Protein AF-A0A7W4BS42-F1 (afdb_monomer_lite)

Structure (mmCIF, N/CA/C/O backbone):
data_AF-A0A7W4BS42-F1
#
_entry.id   AF-A0A7W4BS42-F1
#
loop_
_atom_site.group_PDB
_atom_site.id
_atom_site.type_symbol
_atom_site.label_atom_id
_atom_site.label_alt_id
_atom_site.label_comp_id
_atom_site.label_asym_id
_atom_site.label_entity_id
_atom_site.label_seq_id
_atom_site.pdbx_PDB_ins_code
_atom_site.Cartn_x
_atom_site.Cartn_y
_atom_site.Cartn_z
_atom_site.occupancy
_atom_site.B_iso_or_equiv
_atom_site.auth_seq_id
_atom_site.auth_comp_id
_atom_site.auth_asym_id
_atom_site.auth_atom_id
_atom_site.pdbx_PDB_model_num
ATOM 1 N N . LYS A 1 1 ? 10.771 -9.415 15.566 1.00 68.06 1 LYS A N 1
ATOM 2 C CA . LYS A 1 1 ? 10.746 -8.165 14.781 1.00 68.06 1 LYS A CA 1
ATOM 3 C C . LYS A 1 1 ? 10.312 -8.491 13.367 1.00 68.06 1 LYS A C 1
ATOM 5 O O . LYS A 1 1 ? 11.004 -9.233 12.676 1.00 68.06 1 LYS A O 1
ATOM 10 N N . ARG A 1 2 ? 9.131 -8.017 12.994 1.00 73.56 2 ARG A N 1
ATOM 11 C CA . ARG A 1 2 ? 8.425 -8.333 11.758 1.00 73.56 2 ARG A CA 1
ATOM 12 C C . ARG A 1 2 ? 7.753 -7.057 11.287 1.00 73.56 2 ARG A C 1
ATOM 14 O O . ARG A 1 2 ? 6.901 -6.531 11.997 1.00 73.56 2 ARG A O 1
ATOM 21 N N . GLN A 1 3 ? 8.129 -6.593 10.105 1.00 78.12 3 GLN A N 1
ATOM 22 C CA . GLN A 1 3 ? 7.406 -5.529 9.427 1.00 78.12 3 GLN A CA 1
ATOM 23 C C . GLN A 1 3 ? 6.055 -6.067 8.947 1.00 78.12 3 GLN A C 1
ATOM 25 O O . GLN A 1 3 ? 5.957 -7.225 8.528 1.00 78.12 3 GLN A O 1
ATOM 30 N N . ALA A 1 4 ? 5.010 -5.248 9.016 1.00 83.94 4 ALA A N 1
ATOM 31 C CA . ALA A 1 4 ? 3.733 -5.626 8.434 1.00 83.94 4 ALA A CA 1
ATOM 32 C C . ALA A 1 4 ? 3.889 -5.819 6.919 1.00 83.94 4 ALA A C 1
ATOM 34 O O . ALA A 1 4 ? 4.496 -4.966 6.262 1.00 83.94 4 ALA A O 1
ATOM 35 N N . PRO A 1 5 ? 3.340 -6.901 6.347 1.00 84.19 5 PRO A N 1
ATOM 36 C CA . PRO A 1 5 ? 3.298 -7.031 4.905 1.00 84.19 5 PRO A CA 1
ATOM 37 C C . PRO A 1 5 ? 2.387 -5.948 4.320 1.00 84.19 5 PRO A C 1
ATOM 39 O O . PRO A 1 5 ? 1.343 -5.620 4.890 1.00 84.19 5 PRO A O 1
ATOM 42 N N . MET A 1 6 ? 2.764 -5.434 3.153 1.00 88.19 6 MET A N 1
ATOM 43 C CA . MET A 1 6 ? 1.811 -4.769 2.276 1.00 88.19 6 MET A CA 1
ATOM 44 C C . MET A 1 6 ? 0.959 -5.844 1.607 1.00 88.19 6 MET A C 1
ATOM 46 O O . MET A 1 6 ? 1.488 -6.759 0.977 1.00 88.19 6 MET A O 1
ATOM 50 N N . VAL A 1 7 ? -0.354 -5.749 1.776 1.00 91.12 7 VAL A N 1
ATOM 51 C CA . VAL A 1 7 ? -1.311 -6.714 1.243 1.00 91.12 7 VAL A CA 1
ATOM 52 C C . VAL A 1 7 ? -2.079 -6.059 0.111 1.00 91.12 7 VAL A C 1
ATOM 54 O O . VAL A 1 7 ? -2.720 -5.032 0.310 1.00 91.12 7 VAL A O 1
ATOM 57 N N . PHE A 1 8 ? -2.023 -6.675 -1.065 1.00 92.25 8 PHE A N 1
ATOM 58 C CA . PHE A 1 8 ? -2.864 -6.341 -2.208 1.00 92.25 8 PHE A CA 1
ATOM 59 C C . PHE A 1 8 ? -4.046 -7.318 -2.213 1.00 92.25 8 PHE A C 1
ATOM 61 O O . PHE A 1 8 ? -3.901 -8.478 -2.603 1.00 92.25 8 PHE A O 1
ATOM 68 N N . ASP A 1 9 ? -5.196 -6.866 -1.719 1.00 94.38 9 ASP A N 1
ATOM 69 C CA . ASP A 1 9 ? -6.440 -7.633 -1.661 1.00 94.38 9 ASP A CA 1
ATOM 70 C C . ASP A 1 9 ? -7.207 -7.420 -2.970 1.00 94.38 9 ASP A C 1
ATOM 72 O O . ASP A 1 9 ? -7.851 -6.390 -3.188 1.00 94.38 9 ASP A O 1
ATOM 76 N N . ARG A 1 10 ? -7.075 -8.395 -3.876 1.00 93.12 10 ARG A N 1
ATOM 77 C CA . ARG A 1 10 ? -7.663 -8.340 -5.220 1.00 93.12 10 ARG A CA 1
ATOM 78 C C . ARG A 1 10 ? -9.179 -8.466 -5.201 1.00 93.12 10 ARG A C 1
ATOM 80 O O . ARG A 1 10 ? -9.830 -7.816 -6.010 1.00 93.12 10 ARG A O 1
ATOM 87 N N . ASP A 1 11 ? -9.747 -9.233 -4.278 1.00 92.75 11 ASP A N 1
ATOM 88 C CA . ASP A 1 11 ? -11.201 -9.402 -4.205 1.00 92.75 11 ASP A CA 1
ATOM 89 C C . ASP A 1 11 ? -11.879 -8.081 -3.828 1.00 92.75 11 ASP A C 1
ATOM 91 O O . ASP A 1 11 ? -12.944 -7.745 -4.343 1.00 92.75 11 ASP A O 1
ATOM 95 N N . LYS A 1 12 ? -11.227 -7.294 -2.966 1.00 94.31 12 LYS A N 1
ATOM 96 C CA . LYS A 1 12 ? -11.702 -5.967 -2.556 1.00 94.31 12 LYS A CA 1
ATOM 97 C C . LYS A 1 12 ? -11.166 -4.815 -3.407 1.00 94.31 12 LYS A C 1
ATOM 99 O O . LYS A 1 12 ? -11.607 -3.688 -3.206 1.00 94.31 12 LYS A O 1
ATOM 104 N N . GLN A 1 13 ? -10.233 -5.072 -4.327 1.00 94.56 13 GLN A N 1
ATOM 105 C CA . GLN A 1 13 ? -9.550 -4.055 -5.142 1.00 94.56 13 GLN A CA 1
ATOM 106 C C . GLN A 1 13 ? -8.896 -2.945 -4.290 1.00 94.56 13 GLN A C 1
ATOM 108 O O . GLN A 1 13 ? -8.986 -1.753 -4.600 1.00 94.56 13 GLN A O 1
ATOM 113 N N . ILE A 1 14 ? -8.245 -3.337 -3.190 1.00 95.31 14 ILE A N 1
ATOM 114 C CA . ILE A 1 14 ? -7.562 -2.424 -2.261 1.00 95.31 14 ILE A CA 1
ATOM 115 C C . ILE A 1 14 ? -6.164 -2.925 -1.916 1.00 95.31 14 ILE A C 1
ATOM 117 O O . ILE A 1 14 ? -5.896 -4.124 -1.847 1.00 95.31 14 ILE A O 1
ATOM 121 N N . VAL A 1 15 ? -5.272 -1.992 -1.610 1.00 94.81 15 VAL A N 1
ATOM 122 C CA . VAL A 1 15 ? -3.998 -2.268 -0.948 1.00 94.81 15 VAL A CA 1
ATOM 123 C C . VAL A 1 15 ? -4.053 -1.738 0.476 1.00 94.81 15 VAL A C 1
ATOM 125 O O . VAL A 1 15 ? -4.595 -0.661 0.718 1.00 94.81 15 VAL A O 1
ATOM 128 N N . TYR A 1 16 ? -3.495 -2.473 1.434 1.00 95.06 16 TYR A N 1
ATOM 129 C CA . TYR A 1 16 ? -3.382 -2.002 2.810 1.00 95.06 16 TYR A CA 1
ATOM 130 C C . TYR A 1 16 ? -2.141 -2.531 3.528 1.00 95.06 16 TYR A C 1
ATOM 132 O O . TYR A 1 16 ? -1.555 -3.552 3.169 1.00 95.06 16 TYR A O 1
ATOM 140 N N . LEU A 1 17 ? -1.756 -1.830 4.590 1.00 93.88 17 LEU A N 1
ATOM 141 C CA . LEU A 1 17 ? -0.738 -2.244 5.552 1.00 93.88 17 LEU A CA 1
ATOM 142 C C . LEU A 1 17 ? -1.033 -1.642 6.926 1.00 93.88 17 LEU A C 1
ATOM 144 O O . LEU A 1 17 ? -1.940 -0.823 7.086 1.00 93.88 17 LEU A O 1
ATOM 148 N N . TRP A 1 18 ? -0.257 -2.029 7.932 1.00 92.44 18 TRP A N 1
ATOM 149 C CA . TRP A 1 18 ? -0.301 -1.398 9.246 1.00 92.44 18 TRP A CA 1
ATOM 150 C C . TRP A 1 18 ? 1.102 -1.106 9.759 1.00 92.44 18 TRP A C 1
ATOM 152 O O . TRP A 1 18 ? 2.049 -1.825 9.477 1.00 92.44 18 TRP A O 1
ATOM 162 N N . TYR A 1 19 ? 1.244 -0.036 10.523 1.00 88.00 19 TYR A N 1
ATOM 163 C CA . TYR A 1 19 ? 2.515 0.328 11.135 1.00 88.00 19 TYR A CA 1
ATOM 164 C C . TYR A 1 19 ? 2.245 1.018 12.462 1.00 88.00 19 TYR A C 1
ATOM 166 O O . TYR A 1 19 ? 1.398 1.911 12.529 1.00 88.00 19 TYR A O 1
ATOM 174 N N . LYS A 1 20 ? 2.930 0.591 13.532 1.00 86.50 20 LYS A N 1
ATOM 175 C CA . LYS A 1 20 ? 2.752 1.158 14.886 1.00 86.50 20 LYS A CA 1
ATOM 176 C C . LYS A 1 20 ? 1.278 1.292 15.320 1.00 86.50 20 LYS A C 1
ATOM 178 O O . LYS A 1 20 ? 0.865 2.322 15.850 1.00 86.50 20 LYS A O 1
ATOM 183 N N . GLY A 1 21 ? 0.468 0.261 15.071 1.00 89.19 21 GLY A N 1
ATOM 184 C CA . GLY A 1 21 ? -0.943 0.235 15.480 1.00 89.19 21 GLY A CA 1
ATOM 185 C C . GLY A 1 21 ? -1.907 1.028 14.584 1.00 89.19 21 GLY A C 1
ATOM 186 O O . GLY A 1 21 ? -3.089 1.123 14.909 1.00 89.19 21 GLY A O 1
ATOM 187 N N . LYS A 1 22 ? -1.439 1.593 13.465 1.00 92.12 22 LYS A N 1
ATOM 188 C CA . LYS A 1 22 ? -2.263 2.372 12.534 1.00 92.12 22 LYS A CA 1
ATOM 189 C C . LYS A 1 22 ? -2.372 1.685 11.181 1.00 92.12 22 LYS A C 1
ATOM 191 O O . LYS A 1 22 ? -1.356 1.287 10.615 1.00 92.12 22 LYS A O 1
ATOM 196 N N . VAL A 1 23 ? -3.592 1.577 10.663 1.00 95.00 23 VAL A N 1
ATOM 197 C CA . VAL A 1 23 ? -3.874 1.049 9.322 1.00 95.00 23 VAL A CA 1
ATOM 198 C C . VAL A 1 23 ? -3.677 2.141 8.277 1.00 95.00 23 VAL A C 1
ATOM 200 O O . VAL A 1 23 ? -3.933 3.325 8.522 1.00 95.00 23 VAL A O 1
ATOM 203 N N . ARG A 1 24 ? -3.194 1.737 7.108 1.00 95.00 24 ARG A N 1
ATOM 204 C CA . ARG A 1 24 ? -3.114 2.553 5.904 1.00 95.00 24 ARG A CA 1
ATOM 205 C C . ARG A 1 24 ? -3.662 1.748 4.736 1.00 95.00 24 ARG A C 1
ATOM 207 O O . ARG A 1 24 ? -3.354 0.563 4.646 1.00 95.00 24 ARG A O 1
ATOM 214 N N . ALA A 1 25 ? -4.451 2.367 3.871 1.00 95.88 25 ALA A N 1
ATOM 215 C CA . ALA A 1 25 ? -5.076 1.701 2.738 1.00 95.88 25 ALA A CA 1
ATOM 216 C C . ALA A 1 25 ? -5.268 2.643 1.547 1.00 95.88 25 ALA A C 1
ATOM 218 O O . ALA A 1 25 ? -5.224 3.864 1.710 1.00 95.88 25 ALA A O 1
ATOM 219 N N . GLN A 1 26 ? -5.459 2.065 0.364 1.00 94.62 26 GLN A N 1
ATOM 220 C CA . GLN A 1 26 ? -5.889 2.777 -0.835 1.00 94.62 26 GLN A CA 1
ATOM 221 C C . GLN A 1 26 ? -6.604 1.836 -1.814 1.00 94.62 26 GLN A C 1
ATOM 223 O O . GLN A 1 26 ? -6.310 0.638 -1.843 1.00 94.62 26 GLN A O 1
ATOM 228 N N . HIS A 1 27 ? -7.522 2.368 -2.621 1.00 93.75 27 HIS A N 1
ATOM 229 C CA . HIS A 1 27 ? -8.124 1.638 -3.740 1.00 93.75 27 HIS A CA 1
ATOM 230 C C . HIS A 1 27 ? -7.122 1.449 -4.880 1.00 93.75 27 HIS A C 1
ATOM 232 O O . HIS A 1 27 ? -6.301 2.320 -5.142 1.00 93.75 27 HIS A O 1
ATOM 238 N N . PHE A 1 28 ? -7.192 0.323 -5.591 1.00 92.06 28 PHE A N 1
ATOM 239 C CA . PHE A 1 28 ? -6.298 0.060 -6.724 1.00 92.06 28 PHE A CA 1
ATOM 240 C C . PHE A 1 28 ? -6.392 1.126 -7.818 1.00 92.06 28 PHE A C 1
ATOM 242 O O . PHE A 1 28 ? -5.362 1.542 -8.341 1.00 92.06 28 PHE A O 1
ATOM 249 N N . GLN A 1 29 ? -7.605 1.589 -8.126 1.00 88.44 29 GLN A N 1
ATOM 250 C CA . GLN A 1 29 ? -7.848 2.595 -9.166 1.00 88.44 29 GLN A CA 1
ATOM 251 C C . GLN A 1 29 ? -7.184 3.953 -8.849 1.00 88.44 29 GLN A C 1
ATOM 253 O O . GLN A 1 29 ? -6.789 4.668 -9.765 1.00 88.44 29 GLN A O 1
ATOM 258 N N . ASP A 1 30 ? -7.013 4.263 -7.558 1.00 88.50 30 ASP A N 1
ATOM 259 C CA . ASP A 1 30 ? -6.473 5.531 -7.046 1.00 88.50 30 ASP A CA 1
ATOM 260 C C . ASP A 1 30 ? -5.060 5.350 -6.461 1.00 88.50 30 ASP A C 1
ATOM 262 O O . ASP A 1 30 ? -4.520 6.228 -5.771 1.00 88.50 30 ASP A O 1
ATOM 266 N N . LEU A 1 31 ? -4.452 4.183 -6.701 1.00 88.56 31 LEU A N 1
ATOM 267 C CA . LEU A 1 31 ? -3.124 3.858 -6.214 1.00 88.56 31 LEU A CA 1
ATOM 268 C C . LEU A 1 31 ? -2.081 4.650 -6.996 1.00 88.56 31 LEU A C 1
ATOM 270 O O . LEU A 1 31 ? -1.971 4.547 -8.216 1.00 88.56 31 LEU A O 1
ATOM 274 N N . ARG A 1 32 ? -1.268 5.418 -6.273 1.00 86.50 32 ARG A N 1
ATOM 275 C CA . ARG A 1 32 ? -0.201 6.225 -6.864 1.00 86.50 32 ARG A CA 1
ATOM 276 C C . ARG A 1 32 ? 1.145 5.603 -6.556 1.00 86.50 32 ARG A C 1
ATOM 278 O O . ARG A 1 32 ? 1.451 5.290 -5.404 1.00 86.50 32 ARG A O 1
ATOM 285 N N . VAL A 1 33 ? 1.957 5.465 -7.594 1.00 86.19 33 VAL A N 1
ATOM 286 C CA . VAL A 1 33 ? 3.344 5.025 -7.489 1.00 86.19 33 VAL A CA 1
ATOM 287 C C . VAL A 1 33 ? 4.214 6.060 -8.173 1.00 86.19 33 VAL A C 1
ATOM 289 O O . VAL A 1 33 ? 3.905 6.504 -9.275 1.00 86.19 33 VAL A O 1
ATOM 292 N N . TYR A 1 34 ? 5.285 6.463 -7.504 1.00 81.81 34 TYR A N 1
ATOM 293 C CA . TYR A 1 34 ? 6.281 7.358 -8.072 1.00 81.81 34 TYR A CA 1
ATOM 294 C C . TYR A 1 34 ? 7.674 6.921 -7.644 1.00 81.81 34 TYR A C 1
ATOM 296 O O . TYR A 1 34 ? 7.843 6.244 -6.629 1.00 81.81 34 TYR A O 1
ATOM 304 N N . GLU A 1 35 ? 8.671 7.305 -8.422 1.00 81.06 35 GLU A N 1
ATOM 305 C CA . GLU A 1 35 ? 10.071 7.011 -8.154 1.00 81.06 35 GLU A CA 1
ATOM 306 C C . GLU A 1 35 ? 10.840 8.293 -7.843 1.00 81.06 35 GLU A C 1
ATOM 308 O O . GLU A 1 35 ? 10.583 9.356 -8.406 1.00 81.06 35 GLU A O 1
ATOM 313 N N . ASP A 1 36 ? 11.785 8.184 -6.916 1.00 76.75 36 ASP A N 1
ATOM 314 C CA . ASP A 1 36 ? 12.865 9.143 -6.744 1.00 76.75 36 ASP A CA 1
ATOM 315 C C . ASP A 1 36 ? 14.219 8.430 -6.923 1.00 76.75 36 ASP A C 1
ATOM 317 O O . ASP A 1 36 ? 14.299 7.208 -7.102 1.00 76.75 36 ASP A O 1
ATOM 321 N N . PHE A 1 37 ? 15.312 9.195 -6.884 1.00 73.50 37 PHE A N 1
ATOM 322 C CA . PHE A 1 37 ? 16.660 8.659 -7.104 1.00 73.50 37 PHE A CA 1
ATOM 323 C C . PHE A 1 37 ? 17.079 7.570 -6.090 1.00 73.50 37 PHE A C 1
ATOM 325 O O . PHE A 1 37 ? 18.045 6.845 -6.338 1.00 73.50 37 PHE A O 1
ATOM 332 N N . GLN A 1 38 ? 16.379 7.450 -4.955 1.00 75.44 38 GLN A N 1
ATOM 333 C CA . GLN A 1 38 ? 16.665 6.491 -3.887 1.00 75.44 38 GLN A CA 1
ATOM 334 C C . GLN A 1 38 ? 15.671 5.335 -3.842 1.00 75.44 38 GLN A C 1
ATOM 336 O O . GLN A 1 38 ? 16.074 4.213 -3.533 1.00 75.44 38 GLN A O 1
ATOM 341 N N . MET A 1 39 ? 14.382 5.588 -4.073 1.00 82.94 39 MET A N 1
ATOM 342 C CA . MET A 1 39 ? 13.336 4.581 -3.894 1.00 82.94 39 MET A CA 1
ATOM 343 C C . MET A 1 39 ? 12.101 4.794 -4.772 1.00 82.94 39 MET A C 1
ATOM 345 O O . MET A 1 39 ? 11.732 5.914 -5.116 1.00 82.94 39 MET A O 1
ATOM 349 N N . MET A 1 40 ? 11.391 3.696 -5.027 1.00 86.31 40 MET A N 1
ATOM 350 C CA . MET A 1 40 ? 10.012 3.726 -5.502 1.00 86.31 40 MET A CA 1
ATOM 351 C C . MET A 1 40 ? 9.077 3.809 -4.296 1.00 86.31 40 MET A C 1
ATOM 353 O O . MET A 1 40 ? 9.276 3.126 -3.289 1.00 86.31 40 MET A O 1
ATOM 357 N N . ARG A 1 41 ? 8.054 4.653 -4.375 1.00 87.31 41 ARG A N 1
ATOM 358 C CA . ARG A 1 41 ? 7.115 4.926 -3.289 1.00 87.31 41 ARG A CA 1
ATOM 359 C C . ARG A 1 41 ? 5.703 4.624 -3.746 1.00 87.31 41 ARG A C 1
ATOM 361 O O . ARG A 1 41 ? 5.214 5.210 -4.707 1.00 87.31 41 ARG A O 1
ATOM 368 N N . ILE A 1 42 ? 5.052 3.731 -3.015 1.00 89.94 42 ILE A N 1
ATOM 369 C CA . ILE A 1 42 ? 3.633 3.421 -3.167 1.00 89.94 42 ILE A CA 1
ATOM 370 C C . ILE A 1 42 ? 2.883 4.261 -2.138 1.00 89.94 42 ILE A C 1
ATOM 372 O O . ILE A 1 42 ? 3.115 4.127 -0.932 1.00 89.94 42 ILE A O 1
ATOM 376 N N . GLN A 1 43 ? 2.020 5.150 -2.615 1.00 89.75 43 GLN A N 1
ATOM 377 C CA . GLN A 1 43 ? 1.260 6.059 -1.770 1.00 89.75 43 GLN A CA 1
ATOM 378 C C . GLN A 1 43 ? -0.055 5.428 -1.347 1.00 89.75 43 GLN A C 1
ATOM 380 O O . GLN A 1 43 ? -0.821 4.918 -2.161 1.00 89.75 43 GLN A O 1
ATOM 385 N N . ILE A 1 44 ? -0.332 5.522 -0.058 1.00 91.94 44 ILE A N 1
ATOM 386 C CA . ILE A 1 44 ? -1.563 5.055 0.568 1.00 91.94 44 ILE A CA 1
ATOM 387 C C . ILE A 1 44 ? -2.022 6.085 1.593 1.00 91.94 44 ILE A C 1
ATOM 389 O O . ILE A 1 44 ? -1.259 6.976 1.972 1.00 91.94 44 ILE A O 1
ATOM 393 N N . ARG A 1 45 ? -3.256 5.966 2.079 1.00 92.06 45 ARG A N 1
ATOM 394 C CA . ARG A 1 45 ? -3.817 6.916 3.039 1.00 92.06 45 ARG A CA 1
ATOM 395 C C . ARG A 1 45 ? -4.087 6.298 4.392 1.00 92.06 45 ARG A C 1
ATOM 397 O O . ARG A 1 45 ? -4.290 5.096 4.525 1.00 92.06 45 ARG A O 1
ATOM 404 N N . GLY A 1 46 ? -4.119 7.131 5.420 1.00 93.00 46 GLY A N 1
ATOM 405 C CA . GLY A 1 46 ? -4.831 6.789 6.641 1.00 93.00 46 GLY A CA 1
ATOM 406 C C . GLY A 1 46 ? -4.709 7.844 7.721 1.00 93.00 46 GLY A C 1
ATOM 407 O O . GLY A 1 46 ? -3.995 8.835 7.583 1.00 93.00 46 GLY A O 1
ATOM 408 N N . PHE A 1 47 ? -5.410 7.600 8.821 1.00 92.25 47 PHE A N 1
ATOM 409 C CA . PHE A 1 47 ? -5.552 8.585 9.882 1.00 92.25 47 PHE A CA 1
ATOM 410 C C . PHE A 1 47 ? -4.298 8.724 10.745 1.00 92.25 47 PHE A C 1
ATOM 412 O O . PHE A 1 47 ? -3.669 7.733 11.151 1.00 92.25 47 PHE A O 1
ATOM 419 N N . ASP A 1 48 ? -3.941 9.963 11.057 1.00 88.62 48 ASP A N 1
ATOM 420 C CA . ASP A 1 48 ? -2.910 10.281 12.037 1.00 88.62 48 ASP A CA 1
ATOM 421 C C . ASP A 1 48 ? -3.412 10.072 13.489 1.00 88.62 48 ASP A C 1
ATOM 423 O O . ASP A 1 48 ? -4.360 9.327 13.770 1.00 88.62 48 ASP A O 1
ATOM 427 N N . LYS A 1 49 ? -2.711 10.661 14.460 1.00 85.94 49 LYS A N 1
ATOM 428 C CA . LYS A 1 49 ? -3.099 10.635 15.882 1.00 85.94 49 LYS A CA 1
ATOM 429 C C . LYS A 1 49 ? -4.236 11.612 16.225 1.00 85.94 49 LYS A C 1
ATOM 431 O O . LYS A 1 49 ? -4.803 11.500 17.305 1.00 85.94 49 LYS A O 1
ATOM 436 N N . HIS A 1 50 ? -4.540 12.550 15.334 1.00 87.94 50 HIS A N 1
ATOM 437 C CA . HIS A 1 50 ? -5.562 13.586 15.466 1.00 87.94 50 HIS A CA 1
ATOM 438 C C . HIS A 1 50 ? -6.804 13.297 14.606 1.00 87.94 50 HIS A C 1
ATOM 440 O O . HIS A 1 50 ? -7.689 14.140 14.527 1.00 87.94 50 HIS A O 1
ATOM 446 N N . ASN A 1 51 ? -6.886 12.105 14.002 1.00 86.06 51 ASN A N 1
ATOM 447 C CA . ASN A 1 51 ? -7.929 11.688 13.061 1.00 86.06 51 ASN A CA 1
ATOM 448 C C . ASN A 1 51 ? -7.994 12.532 11.779 1.00 86.06 51 ASN A C 1
ATOM 450 O O . ASN A 1 51 ? -9.024 12.558 11.113 1.00 86.06 51 ASN A O 1
ATOM 454 N N . ASN A 1 52 ? -6.885 13.158 11.389 1.00 88.44 52 ASN A N 1
ATOM 455 C CA . ASN A 1 52 ? -6.767 13.777 10.076 1.00 88.44 52 ASN A CA 1
ATOM 456 C C . ASN A 1 52 ? -6.317 12.729 9.058 1.00 88.44 52 ASN A C 1
ATOM 458 O O . ASN A 1 52 ? -5.415 11.930 9.343 1.00 88.44 52 ASN A O 1
ATOM 462 N N . MET A 1 53 ? -6.926 12.739 7.872 1.00 90.00 53 MET A N 1
ATOM 463 C CA . MET A 1 53 ? -6.470 11.916 6.754 1.00 90.00 53 MET A CA 1
ATOM 464 C C . MET A 1 53 ? -5.109 12.426 6.274 1.00 90.00 53 MET A C 1
ATOM 466 O O . MET A 1 53 ? -4.904 13.632 6.148 1.00 90.00 53 MET A O 1
ATOM 470 N N . GLN A 1 54 ? -4.157 11.519 6.063 1.00 88.00 54 GLN A N 1
ATOM 471 C CA . GLN A 1 54 ? -2.791 11.853 5.665 1.00 88.00 54 GLN A CA 1
ATOM 472 C C . GLN A 1 54 ? -2.264 10.856 4.636 1.00 88.00 54 GLN A C 1
ATOM 474 O O . GLN A 1 54 ? -2.630 9.675 4.645 1.00 88.00 54 GLN A O 1
ATOM 479 N N . TRP A 1 55 ? -1.344 11.327 3.796 1.00 86.94 55 TRP A N 1
ATOM 480 C CA . TRP A 1 55 ? -0.549 10.459 2.938 1.00 86.94 55 TRP A CA 1
ATOM 481 C C . TRP A 1 55 ? 0.472 9.662 3.751 1.00 86.94 55 TRP A C 1
ATOM 483 O O . TRP A 1 55 ? 1.073 10.147 4.712 1.00 86.94 55 TRP A O 1
ATOM 493 N N . ALA A 1 56 ? 0.695 8.424 3.332 1.00 86.88 56 ALA A N 1
ATOM 494 C CA . ALA A 1 56 ? 1.755 7.558 3.809 1.00 86.88 56 ALA A CA 1
ATOM 495 C C . ALA A 1 56 ? 2.436 6.880 2.617 1.00 86.88 56 ALA A C 1
ATOM 497 O O . ALA A 1 56 ? 1.796 6.558 1.620 1.00 86.88 56 ALA A O 1
ATOM 498 N N . ASN A 1 57 ? 3.741 6.646 2.746 1.00 86.44 57 ASN A N 1
ATOM 499 C CA . ASN A 1 57 ? 4.556 6.042 1.700 1.00 86.44 57 ASN A CA 1
ATOM 500 C C . ASN A 1 57 ? 5.056 4.673 2.148 1.00 86.44 57 ASN A C 1
ATOM 502 O O . ASN A 1 57 ? 5.672 4.551 3.209 1.00 86.44 57 ASN A O 1
ATOM 506 N N . PHE A 1 58 ? 4.863 3.668 1.304 1.00 85.62 58 PHE A N 1
ATOM 507 C CA . PHE A 1 58 ? 5.606 2.421 1.385 1.00 85.62 58 PHE A CA 1
ATOM 508 C C . PHE A 1 58 ? 6.767 2.462 0.399 1.00 85.62 58 PHE A C 1
ATOM 510 O O . PHE A 1 58 ? 6.576 2.721 -0.787 1.00 85.62 58 PHE A O 1
ATOM 517 N N . MET A 1 59 ? 7.975 2.250 0.909 1.00 84.12 59 MET A N 1
ATOM 518 C CA . MET A 1 59 ? 9.213 2.435 0.160 1.00 84.12 59 MET A CA 1
ATOM 519 C C . MET A 1 59 ? 9.712 1.082 -0.343 1.00 84.12 59 MET A C 1
ATOM 521 O O . MET A 1 59 ? 9.875 0.151 0.443 1.00 84.12 59 MET A O 1
ATOM 525 N N . VAL A 1 60 ? 9.984 0.995 -1.640 1.00 81.69 60 VAL A N 1
ATOM 526 C CA . VAL A 1 60 ? 10.539 -0.179 -2.311 1.00 81.69 60 VAL A CA 1
ATOM 527 C C . VAL A 1 60 ? 11.906 0.194 -2.876 1.00 81.69 60 VAL A C 1
ATOM 529 O O . VAL A 1 60 ? 12.043 1.172 -3.611 1.00 81.69 60 VAL A O 1
ATOM 532 N N . GLN A 1 61 ? 12.926 -0.589 -2.523 1.00 80.62 61 GLN A N 1
ATOM 533 C CA . GLN A 1 61 ? 14.304 -0.417 -2.992 1.00 80.62 61 GLN A CA 1
ATOM 534 C C . GLN A 1 61 ? 14.747 -1.681 -3.737 1.00 80.62 61 GLN A C 1
ATOM 536 O O . GLN A 1 61 ? 15.287 -2.595 -3.112 1.00 80.62 61 GLN A O 1
ATOM 541 N N . PRO A 1 62 ? 14.534 -1.761 -5.063 1.00 73.38 62 PRO A N 1
ATOM 542 C CA . PRO A 1 62 ? 14.768 -2.986 -5.829 1.00 73.38 62 PRO A CA 1
ATOM 543 C C . PRO A 1 62 ? 16.199 -3.527 -5.715 1.00 73.38 62 PRO A C 1
ATOM 545 O O . PRO A 1 62 ? 16.398 -4.736 -5.640 1.00 73.38 62 PRO A O 1
ATOM 548 N N . ARG A 1 63 ? 17.209 -2.646 -5.658 1.00 71.88 63 ARG A N 1
ATOM 549 C CA . ARG A 1 63 ? 18.625 -3.051 -5.579 1.00 71.88 63 ARG A CA 1
ATOM 550 C C . ARG A 1 63 ? 19.195 -3.082 -4.161 1.00 71.88 63 ARG A C 1
ATOM 552 O O . ARG A 1 63 ? 20.404 -3.228 -4.021 1.00 71.88 63 ARG A O 1
ATOM 559 N N . HIS A 1 64 ? 18.373 -2.894 -3.123 1.00 67.56 64 HIS A N 1
ATOM 560 C CA . HIS A 1 64 ? 18.827 -2.746 -1.727 1.00 67.56 64 HIS A CA 1
ATOM 561 C C . HIS A 1 64 ? 19.898 -1.646 -1.519 1.00 67.56 64 HIS A C 1
ATOM 563 O O . HIS A 1 64 ? 20.549 -1.592 -0.477 1.00 67.56 64 HIS A O 1
ATOM 569 N N . ASN A 1 65 ? 20.088 -0.760 -2.506 1.00 69.31 65 ASN A N 1
ATOM 570 C CA . ASN A 1 65 ? 21.030 0.349 -2.463 1.00 69.31 65 ASN A CA 1
ATOM 571 C C . ASN A 1 65 ? 20.250 1.655 -2.232 1.00 69.31 65 ASN A C 1
ATOM 573 O O . ASN A 1 65 ? 19.494 2.062 -3.117 1.00 69.31 65 ASN A O 1
ATOM 577 N N . PRO A 1 66 ? 20.429 2.329 -1.084 1.00 64.44 66 PRO A N 1
ATOM 578 C CA . PRO A 1 66 ? 19.706 3.557 -0.759 1.00 64.44 66 PRO A CA 1
ATOM 579 C C . PRO A 1 66 ? 20.263 4.814 -1.454 1.00 64.44 66 PRO A C 1
ATOM 581 O O . PRO A 1 66 ? 19.691 5.894 -1.303 1.00 64.44 66 PRO A O 1
ATOM 584 N N . TYR A 1 67 ? 21.390 4.717 -2.170 1.00 63.03 67 TYR A N 1
ATOM 585 C CA . TYR A 1 67 ? 22.063 5.878 -2.763 1.00 63.03 67 TYR A CA 1
ATOM 586 C C . TYR A 1 67 ? 21.725 6.106 -4.235 1.00 63.03 67 TYR A C 1
ATOM 588 O O . TYR A 1 67 ? 21.766 7.251 -4.684 1.00 63.03 67 TYR A O 1
ATOM 596 N N . TYR A 1 68 ? 21.427 5.045 -4.990 1.00 62.81 68 TYR A N 1
ATOM 597 C CA . TYR A 1 68 ? 21.124 5.170 -6.412 1.00 62.81 68 TYR A CA 1
ATOM 598 C C . TYR A 1 68 ? 20.373 3.952 -6.948 1.00 62.81 68 TYR A C 1
ATOM 600 O O . TYR A 1 68 ? 20.885 2.829 -6.918 1.00 62.81 68 TYR A O 1
ATOM 608 N N . ASN A 1 69 ? 19.196 4.198 -7.508 1.00 65.75 69 ASN A N 1
ATOM 609 C CA . ASN A 1 69 ? 18.451 3.250 -8.325 1.00 65.75 69 ASN A CA 1
ATOM 610 C C . ASN A 1 69 ? 18.058 3.979 -9.619 1.00 65.75 69 ASN A C 1
ATOM 612 O O . ASN A 1 69 ? 17.442 5.041 -9.566 1.00 65.75 69 ASN A O 1
ATOM 616 N N . GLY A 1 70 ? 18.478 3.451 -10.772 1.00 66.62 70 GLY A N 1
ATOM 617 C CA . GLY A 1 70 ? 18.039 3.960 -12.073 1.00 66.62 70 GLY A CA 1
ATOM 618 C C . GLY A 1 70 ? 16.611 3.506 -12.383 1.00 66.62 70 GLY A C 1
ATOM 619 O O . GLY A 1 70 ? 16.132 2.536 -11.790 1.00 66.62 70 GLY A O 1
ATOM 620 N N . SER A 1 71 ? 15.943 4.179 -13.324 1.00 70.94 71 SER A N 1
ATOM 621 C CA . SER A 1 71 ? 14.595 3.805 -13.791 1.00 70.94 71 SER A CA 1
ATOM 622 C C . SER A 1 71 ? 14.533 2.360 -14.303 1.00 70.94 71 SER A C 1
ATOM 624 O O . SER A 1 71 ? 13.548 1.656 -14.089 1.00 70.94 71 SER A O 1
ATOM 626 N N . ASP A 1 72 ? 15.644 1.863 -14.857 1.00 78.19 72 ASP A N 1
ATOM 627 C CA . ASP A 1 72 ? 15.839 0.476 -15.292 1.00 78.19 72 ASP A CA 1
ATOM 628 C C . ASP A 1 72 ? 15.624 -0.564 -14.176 1.00 78.19 72 ASP A C 1
ATOM 630 O O . ASP A 1 72 ? 15.317 -1.724 -14.449 1.00 78.19 72 ASP A O 1
ATOM 634 N N . ALA A 1 73 ? 15.783 -0.171 -12.910 1.00 78.06 73 ALA A N 1
ATOM 635 C CA . ALA A 1 73 ? 15.522 -1.027 -11.758 1.00 78.06 73 ALA A CA 1
ATOM 636 C C . ALA A 1 73 ? 14.054 -1.005 -11.309 1.00 78.06 73 ALA A C 1
ATOM 638 O O . ALA A 1 73 ? 13.598 -1.969 -10.692 1.00 78.06 73 ALA A O 1
ATOM 639 N N . TYR A 1 74 ? 13.332 0.083 -11.575 1.00 81.94 74 TYR A N 1
ATOM 640 C CA . TYR A 1 74 ? 11.968 0.290 -11.095 1.00 81.94 74 TYR A CA 1
ATOM 641 C C . TYR A 1 74 ? 10.919 -0.198 -12.086 1.00 81.94 74 TYR A C 1
ATOM 643 O O . TYR A 1 74 ? 9.950 -0.820 -11.654 1.00 81.94 74 TYR A O 1
ATOM 651 N N . GLU A 1 75 ? 11.131 0.000 -13.391 1.00 84.56 75 GLU A N 1
ATOM 652 C CA . GLU A 1 75 ? 10.195 -0.432 -14.439 1.00 84.56 75 GLU A CA 1
ATOM 653 C C . GLU A 1 75 ? 9.797 -1.915 -14.312 1.00 84.56 75 GLU A C 1
ATOM 655 O O . GLU A 1 75 ? 8.595 -2.201 -14.312 1.00 84.56 75 GLU A O 1
ATOM 660 N N . PRO A 1 76 ? 10.730 -2.876 -14.110 1.00 87.25 76 PRO A N 1
ATOM 661 C CA . PRO A 1 76 ? 10.355 -4.279 -13.948 1.00 87.25 76 PRO A CA 1
ATOM 662 C C . PRO A 1 76 ? 9.539 -4.533 -12.676 1.00 87.25 76 PRO A C 1
ATOM 664 O O . PRO A 1 76 ? 8.648 -5.380 -12.673 1.00 87.25 76 PRO A O 1
ATOM 667 N N . VAL A 1 77 ? 9.819 -3.800 -11.594 1.00 87.44 77 VAL A N 1
ATOM 668 C CA . VAL A 1 77 ? 9.098 -3.945 -10.322 1.00 87.44 77 VAL A CA 1
ATOM 669 C C . VAL A 1 77 ? 7.695 -3.362 -10.429 1.00 87.44 77 VAL A C 1
ATOM 671 O O . VAL A 1 77 ? 6.743 -3.985 -9.964 1.00 87.44 77 VAL A O 1
ATOM 674 N N . LEU A 1 78 ? 7.540 -2.206 -11.073 1.00 87.94 78 LEU A N 1
ATOM 675 C CA . LEU A 1 78 ? 6.231 -1.620 -11.332 1.00 87.94 78 LEU A CA 1
ATOM 676 C C . LEU A 1 78 ? 5.395 -2.538 -12.228 1.00 87.94 78 LEU A C 1
ATOM 678 O O . LEU A 1 78 ? 4.254 -2.839 -11.888 1.00 87.94 78 LEU A O 1
ATOM 682 N N . ALA A 1 79 ? 5.979 -3.055 -13.314 1.00 89.69 79 ALA A N 1
ATOM 683 C CA . ALA A 1 79 ? 5.317 -4.028 -14.178 1.00 89.69 79 ALA A CA 1
ATOM 684 C C . ALA A 1 79 ? 4.881 -5.278 -13.395 1.00 89.69 79 ALA A C 1
ATOM 686 O O . ALA A 1 79 ? 3.756 -5.749 -13.570 1.00 89.69 79 ALA A O 1
ATOM 687 N N . PHE A 1 80 ? 5.730 -5.775 -12.490 1.00 89.81 80 PHE A N 1
ATOM 688 C CA . PHE A 1 80 ? 5.395 -6.891 -11.606 1.00 89.81 80 PHE A CA 1
ATOM 689 C C . PHE A 1 80 ? 4.216 -6.562 -10.682 1.00 89.81 80 PHE A C 1
ATOM 691 O O . PHE A 1 80 ? 3.292 -7.364 -10.577 1.00 89.81 80 PHE A O 1
ATOM 698 N N . ILE A 1 81 ? 4.205 -5.387 -10.040 1.00 89.50 81 ILE A N 1
ATOM 699 C CA . ILE A 1 81 ? 3.099 -4.945 -9.174 1.00 89.50 81 ILE A CA 1
ATOM 700 C C . ILE A 1 81 ? 1.798 -4.834 -9.977 1.00 89.50 81 ILE A C 1
ATOM 702 O O . ILE A 1 81 ? 0.776 -5.362 -9.544 1.00 89.50 81 ILE A O 1
ATOM 706 N N . CYS A 1 82 ? 1.829 -4.215 -11.160 1.00 90.50 82 CYS A N 1
ATOM 707 C CA . CYS A 1 82 ? 0.655 -4.089 -12.023 1.00 90.50 82 CYS A CA 1
ATOM 708 C C . CYS A 1 82 ? 0.099 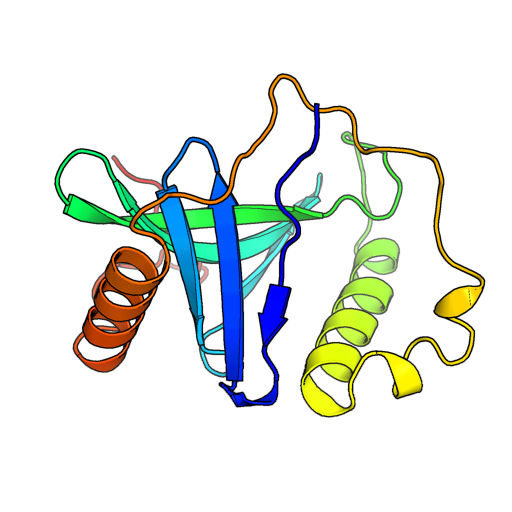-5.460 -12.428 1.00 90.50 82 CYS A C 1
ATOM 710 O O . CYS A 1 82 ? -1.097 -5.707 -12.287 1.00 90.50 82 CYS A O 1
ATOM 712 N N . GLN A 1 83 ? 0.956 -6.383 -12.875 1.00 92.88 83 GLN A N 1
ATOM 713 C CA . GLN A 1 83 ? 0.521 -7.739 -13.215 1.00 92.88 83 GLN A CA 1
ATOM 714 C C . GLN A 1 83 ? 0.037 -8.521 -11.987 1.00 92.88 83 GLN A C 1
ATOM 716 O O . GLN A 1 83 ? -0.892 -9.317 -12.100 1.00 92.88 83 GLN A O 1
ATOM 721 N N . PHE A 1 84 ? 0.626 -8.294 -10.810 1.00 91.19 84 PHE A N 1
ATOM 722 C CA . PHE A 1 84 ? 0.165 -8.899 -9.563 1.00 91.19 84 PHE A CA 1
ATOM 723 C C . PHE A 1 84 ? -1.247 -8.419 -9.216 1.00 91.19 84 PHE A C 1
ATOM 725 O O . PHE A 1 84 ? -2.095 -9.233 -8.858 1.00 91.19 84 PHE A O 1
ATOM 732 N N . MET A 1 85 ? -1.508 -7.114 -9.324 1.00 91.06 85 MET A N 1
ATOM 733 C CA . MET A 1 85 ? -2.827 -6.529 -9.070 1.00 91.06 85 MET A CA 1
ATOM 734 C C . MET A 1 85 ? -3.874 -7.089 -10.043 1.00 91.06 85 MET A C 1
ATOM 736 O O . MET A 1 85 ? -4.948 -7.512 -9.610 1.00 91.06 85 MET A O 1
ATOM 740 N N . GLU A 1 86 ? -3.526 -7.172 -11.328 1.00 90.75 86 GLU A N 1
ATOM 741 C CA . GLU A 1 86 ? -4.422 -7.631 -12.393 1.00 90.75 86 GLU A CA 1
ATOM 742 C C . GLU A 1 86 ? -4.682 -9.143 -12.330 1.00 90.75 86 GLU A C 1
ATOM 744 O O . GLU A 1 86 ? -5.829 -9.585 -12.264 1.00 90.75 86 GLU A O 1
ATOM 749 N N . TYR A 1 87 ? -3.625 -9.957 -12.297 1.00 92.12 87 TYR A N 1
ATOM 750 C CA . TYR A 1 87 ? -3.702 -11.406 -12.524 1.00 92.12 87 TYR A CA 1
ATOM 751 C C . TYR A 1 87 ? -3.430 -12.254 -11.279 1.00 92.12 87 TYR A C 1
ATOM 753 O O . TYR A 1 87 ? -3.836 -13.415 -11.229 1.00 92.12 87 TYR A O 1
ATOM 761 N N . GLY A 1 88 ? -2.821 -11.678 -10.244 1.00 88.44 88 GLY A N 1
ATOM 762 C CA . GLY A 1 88 ? -2.506 -12.368 -8.996 1.00 88.44 88 GLY A CA 1
ATOM 763 C C . GLY A 1 88 ? -1.110 -12.970 -8.945 1.00 88.44 88 GLY A C 1
ATOM 764 O O . GLY A 1 88 ? -0.347 -12.966 -9.915 1.00 88.44 88 GLY A O 1
ATOM 765 N N . ARG A 1 89 ? -0.775 -13.500 -7.765 1.00 86.88 89 ARG A N 1
ATOM 766 C CA . ARG A 1 89 ? 0.562 -14.009 -7.439 1.00 86.88 89 ARG A CA 1
ATOM 767 C C . ARG A 1 89 ? 0.968 -15.180 -8.322 1.00 86.88 89 ARG A C 1
ATOM 769 O O . ARG A 1 89 ? 2.116 -15.248 -8.744 1.00 86.88 89 ARG A O 1
ATOM 776 N N . GLU A 1 90 ? 0.038 -16.088 -8.594 1.00 87.81 90 GLU A N 1
ATOM 777 C CA . GLU A 1 90 ?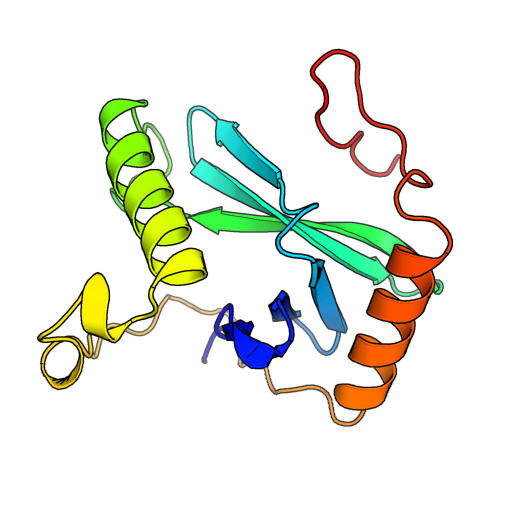 0.273 -17.307 -9.365 1.00 87.81 90 GLU A CA 1
ATOM 778 C C . GLU A 1 90 ? 0.691 -16.993 -10.807 1.00 87.81 90 GLU A C 1
ATOM 780 O O . GLU A 1 90 ? 1.459 -17.749 -11.395 1.00 87.81 90 GLU A O 1
ATOM 785 N N . HIS A 1 91 ? 0.228 -15.866 -11.360 1.00 89.62 91 HIS A N 1
ATOM 786 C CA . HIS A 1 91 ? 0.573 -15.425 -12.710 1.00 89.62 91 HIS A CA 1
ATOM 787 C C . HIS A 1 91 ? 1.997 -14.868 -12.787 1.00 89.62 91 HIS A C 1
ATOM 789 O O . HIS A 1 91 ? 2.785 -15.284 -13.633 1.00 89.62 91 HIS A O 1
ATOM 795 N N . VAL A 1 92 ? 2.337 -13.938 -11.891 1.00 88.50 92 VAL A N 1
ATOM 796 C CA . VAL A 1 92 ? 3.640 -13.250 -11.916 1.00 88.50 92 VAL A CA 1
ATOM 797 C C . VAL A 1 92 ? 4.766 -14.072 -11.300 1.00 88.50 92 VAL A C 1
ATOM 799 O O . VAL A 1 92 ? 5.937 -13.868 -11.609 1.00 88.50 92 VAL A O 1
ATOM 802 N N . MET A 1 93 ? 4.420 -15.008 -10.417 1.00 84.94 93 MET A N 1
ATOM 803 C CA . MET A 1 93 ? 5.367 -15.868 -9.724 1.00 84.94 93 MET A CA 1
ATOM 804 C C . MET A 1 93 ? 4.788 -17.286 -9.571 1.00 84.94 93 MET A C 1
ATOM 806 O O . MET A 1 93 ? 4.390 -17.693 -8.476 1.00 84.94 93 MET A O 1
ATOM 810 N N . PRO A 1 94 ? 4.774 -18.092 -10.649 1.00 85.00 94 PRO A N 1
ATOM 811 C C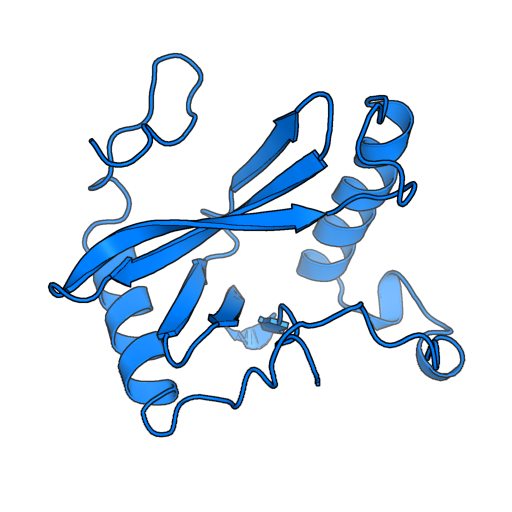A . PRO A 1 94 ? 4.248 -19.459 -10.602 1.00 85.00 94 PRO A CA 1
ATOM 812 C C . PRO A 1 94 ? 4.952 -20.345 -9.564 1.00 85.00 94 PRO A C 1
ATOM 814 O O . PRO A 1 94 ? 4.332 -21.207 -8.954 1.00 85.00 94 PRO A O 1
ATOM 817 N N . GLN A 1 95 ? 6.240 -20.091 -9.309 1.00 83.12 95 GLN A N 1
ATOM 818 C CA . GLN A 1 95 ? 7.069 -20.818 -8.337 1.00 83.12 95 GLN A CA 1
ATOM 819 C C . GLN A 1 95 ? 7.060 -20.176 -6.936 1.00 83.12 95 GLN A C 1
ATOM 821 O O . GLN A 1 95 ? 7.985 -20.381 -6.155 1.00 83.12 95 GLN A O 1
ATOM 826 N 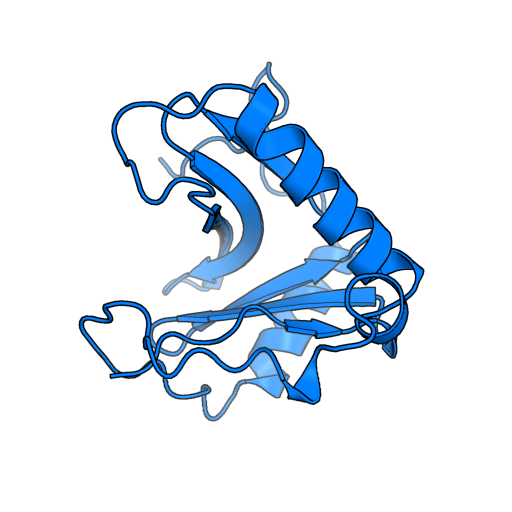N . HIS A 1 96 ? 6.041 -19.378 -6.600 1.00 76.56 96 HIS A N 1
ATOM 827 C CA . HIS A 1 96 ? 5.997 -18.602 -5.354 1.00 76.56 96 HIS A CA 1
ATOM 828 C C . HIS A 1 96 ? 6.163 -19.431 -4.074 1.00 76.56 96 HIS A C 1
ATOM 830 O O . HIS A 1 96 ? 6.668 -18.908 -3.088 1.00 76.56 96 HIS A O 1
ATOM 836 N N . GLU A 1 97 ? 5.769 -20.706 -4.070 1.00 74.56 97 GLU A N 1
ATOM 837 C CA . GLU A 1 97 ? 5.953 -21.596 -2.914 1.00 74.56 97 GLU A CA 1
ATOM 838 C C . GLU A 1 97 ? 7.433 -21.843 -2.585 1.00 74.56 97 GLU A C 1
ATOM 840 O O . GLU A 1 97 ? 7.780 -22.045 -1.424 1.00 74.56 97 GLU A O 1
ATOM 845 N N . GLN A 1 98 ? 8.304 -21.785 -3.596 1.00 70.44 98 GLN A N 1
ATOM 846 C CA . GLN A 1 98 ? 9.756 -21.936 -3.463 1.00 70.44 98 GLN A CA 1
ATOM 847 C C . GLN A 1 98 ? 10.437 -20.613 -3.093 1.00 70.44 98 GLN A C 1
ATOM 849 O O . GLN A 1 98 ? 11.578 -20.602 -2.635 1.00 70.44 98 GLN A O 1
ATOM 854 N N . TRP A 1 99 ? 9.736 -19.492 -3.282 1.00 62.78 99 TRP A N 1
ATOM 855 C CA . TRP A 1 99 ? 10.208 -18.158 -2.949 1.00 62.78 99 TRP A CA 1
ATOM 856 C C . TRP A 1 99 ? 9.675 -17.742 -1.578 1.00 62.78 99 TRP A C 1
ATOM 858 O O . TRP A 1 99 ? 8.757 -16.935 -1.438 1.00 62.78 99 TRP A O 1
ATOM 868 N N . GLN A 1 100 ? 10.268 -18.318 -0.539 1.00 59.00 100 GLN A N 1
ATOM 869 C CA . GLN A 1 100 ? 10.217 -17.767 0.808 1.00 59.00 100 GLN A CA 1
ATOM 870 C C . GLN A 1 100 ? 11.656 -17.487 1.202 1.00 59.00 100 GLN A C 1
ATOM 872 O O . GLN A 1 100 ? 12.429 -18.410 1.438 1.00 59.00 100 GLN A O 1
ATOM 877 N N . THR A 1 101 ? 12.045 -16.214 1.193 1.00 58.12 101 THR A N 1
ATOM 878 C CA . THR A 1 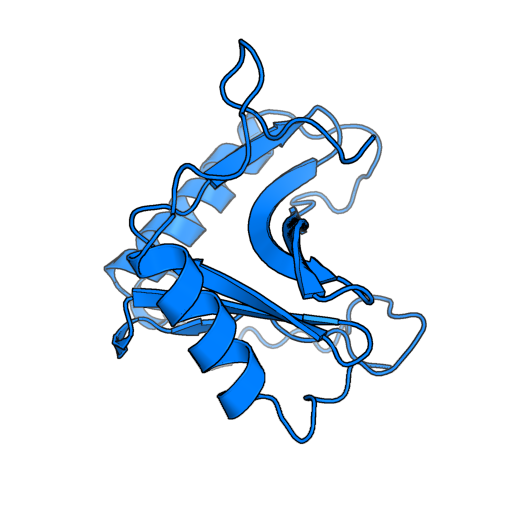101 ? 13.326 -15.866 1.796 1.00 58.12 101 THR A CA 1
ATOM 879 C C . THR A 1 101 ? 13.186 -15.955 3.312 1.00 58.12 101 THR A C 1
ATOM 881 O O . THR A 1 101 ? 12.260 -15.385 3.896 1.00 58.12 101 THR A O 1
ATOM 884 N N . ASP A 1 102 ? 14.108 -16.672 3.951 1.00 56.41 102 ASP A N 1
ATOM 885 C CA . ASP A 1 102 ? 14.283 -16.624 5.403 1.00 56.41 102 ASP A CA 1
ATOM 886 C C . ASP A 1 102 ? 14.844 -15.258 5.854 1.00 56.41 102 ASP A C 1
ATOM 888 O O . ASP A 1 102 ? 14.829 -14.942 7.052 1.00 56.41 102 ASP A O 1
ATOM 892 N N . ASP A 1 103 ? 15.288 -14.418 4.904 1.00 61.16 103 ASP A N 1
ATOM 893 C CA . ASP A 1 103 ? 15.731 -13.048 5.148 1.00 61.16 103 ASP A CA 1
ATOM 894 C C . ASP A 1 103 ? 14.545 -12.173 5.541 1.00 61.16 103 ASP A C 1
ATOM 896 O O . ASP A 1 103 ? 13.817 -11.597 4.728 1.00 61.16 103 ASP A O 1
ATOM 900 N N . LYS A 1 104 ? 14.355 -12.043 6.850 1.00 59.50 104 LYS A N 1
ATOM 901 C CA . LYS A 1 104 ? 13.410 -11.083 7.406 1.00 59.50 104 LYS A CA 1
ATOM 902 C C . LYS A 1 104 ? 13.951 -9.671 7.162 1.00 59.50 104 LYS A C 1
ATOM 904 O O . LYS A 1 104 ? 15.077 -9.392 7.583 1.00 59.50 104 LYS A O 1
ATOM 909 N N . PRO A 1 105 ? 13.154 -8.757 6.571 1.00 63.84 105 PRO A N 1
ATOM 910 C CA . PRO A 1 105 ? 13.521 -7.351 6.487 1.00 63.84 105 PRO A CA 1
ATOM 911 C C . PRO A 1 105 ? 13.932 -6.830 7.865 1.00 63.84 105 PRO A C 1
ATOM 913 O O . PRO A 1 105 ? 13.296 -7.154 8.876 1.00 63.84 105 PRO A O 1
ATOM 916 N N . PHE A 1 106 ? 14.995 -6.025 7.920 1.00 64.94 106 PHE A N 1
ATOM 917 C CA . PHE A 1 106 ? 15.451 -5.452 9.180 1.00 64.94 106 PHE A CA 1
ATOM 918 C C . PHE A 1 106 ? 14.363 -4.537 9.755 1.00 64.94 106 PHE A C 1
ATOM 920 O O . PHE A 1 106 ? 14.085 -3.462 9.228 1.00 64.94 106 PHE A O 1
ATOM 927 N N . ALA A 1 107 ? 13.747 -4.962 10.856 1.00 68.31 107 ALA A N 1
ATOM 928 C CA . ALA A 1 107 ? 12.710 -4.208 11.544 1.00 68.31 107 ALA A CA 1
ATOM 929 C C . ALA A 1 107 ? 13.188 -3.812 12.943 1.00 68.31 107 ALA A C 1
ATOM 931 O O . ALA A 1 107 ? 13.776 -4.617 13.666 1.00 68.31 107 ALA A O 1
ATOM 932 N N . PHE A 1 108 ? 12.901 -2.575 13.360 1.00 67.06 108 PHE A N 1
ATOM 933 C CA . PHE A 1 108 ? 13.211 -2.108 14.715 1.00 67.06 108 PHE A CA 1
ATOM 934 C C . PHE A 1 108 ? 12.212 -2.616 15.765 1.00 67.06 108 PHE A C 1
ATOM 936 O O . PHE A 1 108 ? 12.596 -2.752 16.928 1.00 67.06 108 PHE A O 1
ATOM 943 N N . PHE A 1 109 ? 10.987 -2.969 15.359 1.00 77.31 109 PHE A N 1
ATOM 944 C CA . PHE A 1 109 ? 9.896 -3.443 16.221 1.00 77.31 109 PHE A CA 1
ATOM 945 C C . PHE A 1 109 ? 9.064 -4.524 15.508 1.00 77.31 109 PHE A C 1
ATOM 947 O O . PHE A 1 109 ? 9.281 -4.797 14.328 1.00 77.31 109 PHE A O 1
ATOM 954 N N . ASP A 1 110 ? 8.156 -5.178 16.231 1.00 80.00 110 ASP A N 1
ATOM 955 C CA . ASP A 1 110 ? 7.116 -6.022 15.638 1.00 80.00 110 ASP A CA 1
ATOM 956 C C . ASP A 1 110 ? 5.887 -5.164 15.322 1.00 80.00 110 ASP A C 1
ATOM 958 O O . ASP A 1 110 ? 5.280 -4.582 16.219 1.00 80.00 110 ASP A O 1
ATOM 962 N N . ASP A 1 111 ? 5.521 -5.081 14.044 1.00 83.62 111 ASP A N 1
ATOM 963 C CA . ASP A 1 111 ? 4.275 -4.453 13.618 1.00 83.62 111 ASP A CA 1
ATOM 964 C C . ASP A 1 111 ? 3.132 -5.460 13.783 1.00 83.62 111 ASP A C 1
ATOM 966 O O . ASP A 1 111 ? 2.740 -6.198 12.867 1.00 83.62 111 ASP A O 1
ATOM 970 N N . GLU A 1 112 ? 2.612 -5.533 15.005 1.00 87.50 112 GLU A N 1
ATOM 971 C CA . GLU A 1 112 ? 1.410 -6.302 15.307 1.00 87.50 112 GLU A CA 1
ATOM 972 C C . GLU A 1 112 ? 0.191 -5.704 14.600 1.00 87.50 112 GLU A C 1
ATOM 974 O O . GLU A 1 112 ? 0.037 -4.482 14.500 1.00 87.50 112 GLU A O 1
ATOM 979 N N . LYS A 1 113 ? -0.685 -6.584 14.099 1.00 89.88 113 LYS A N 1
ATOM 980 C CA . LYS A 1 113 ? -1.941 -6.161 13.478 1.00 89.88 113 LYS A CA 1
ATOM 981 C C . LYS A 1 113 ? -2.786 -5.448 14.552 1.00 89.88 113 LYS A C 1
ATOM 983 O O . LYS A 1 113 ? -2.989 -6.036 15.617 1.00 89.88 113 LYS A O 1
ATOM 988 N N . PRO A 1 114 ? -3.274 -4.215 14.310 1.00 92.38 114 PRO A N 1
ATOM 989 C CA . PRO A 1 114 ? -4.095 -3.484 15.275 1.00 92.38 114 PRO A CA 1
ATOM 990 C C . PRO A 1 114 ? -5.343 -4.283 15.679 1.00 92.38 114 PRO A C 1
ATOM 992 O O . PRO A 1 114 ? -5.940 -4.964 14.846 1.00 92.38 114 PRO A O 1
ATOM 995 N N . LYS A 1 115 ? -5.768 -4.194 16.946 1.00 94.56 115 LYS A N 1
ATOM 996 C CA . LYS A 1 115 ? -6.966 -4.913 17.436 1.00 94.56 115 LYS A CA 1
ATOM 997 C C . LYS A 1 115 ? -8.255 -4.412 16.780 1.00 94.56 115 LYS A C 1
ATOM 999 O O . LYS A 1 115 ? -9.175 -5.182 16.546 1.00 94.56 115 LYS A O 1
ATOM 1004 N N . ASP A 1 116 ? -8.287 -3.127 16.471 1.00 95.50 116 ASP A N 1
ATOM 1005 C CA . ASP A 1 116 ? -9.349 -2.386 15.796 1.00 95.50 116 ASP A CA 1
ATOM 1006 C C . ASP A 1 116 ? -9.110 -2.283 14.277 1.00 95.50 116 ASP A C 1
ATOM 1008 O O . ASP A 1 116 ? -9.637 -1.389 13.620 1.00 95.50 116 ASP A O 1
ATOM 1012 N N . PHE A 1 117 ? -8.314 -3.193 13.698 1.00 95.56 117 PHE A N 1
ATOM 1013 C CA . PHE A 1 117 ? -7.915 -3.146 12.288 1.00 95.56 117 PHE A CA 1
ATOM 1014 C C . PHE A 1 117 ? -9.097 -2.984 11.325 1.00 95.56 117 PHE A C 1
ATOM 1016 O O . PHE A 1 117 ? -9.059 -2.096 10.479 1.00 95.56 117 PHE A O 1
ATOM 1023 N N . GLU A 1 118 ? -10.138 -3.813 11.450 1.00 96.31 118 GLU A N 1
ATOM 1024 C CA . GLU A 1 118 ? -11.282 -3.778 10.524 1.00 96.31 118 GLU A CA 1
ATOM 1025 C C . GLU A 1 118 ? -12.038 -2.447 10.625 1.00 96.31 118 GLU A C 1
ATOM 1027 O O . GLU A 1 118 ? -12.457 -1.889 9.614 1.00 96.31 118 GLU A O 1
ATOM 1032 N N . GLN A 1 119 ? -12.145 -1.892 11.836 1.00 96.50 119 GLN A N 1
ATOM 1033 C CA . GLN A 1 119 ? -12.770 -0.593 12.065 1.00 96.50 119 GLN A CA 1
ATOM 1034 C C . GLN A 1 119 ? -11.956 0.537 11.421 1.00 96.50 119 GLN A C 1
ATOM 1036 O O . GLN A 1 119 ? -12.529 1.387 10.741 1.00 96.50 119 GLN A O 1
ATOM 1041 N N . GLN A 1 120 ? -10.629 0.540 11.600 1.00 96.12 120 GLN A N 1
ATOM 1042 C CA . GLN A 1 120 ? -9.757 1.540 10.977 1.00 96.12 120 GLN A CA 1
ATOM 1043 C C . GLN A 1 120 ? -9.774 1.429 9.450 1.00 96.12 120 GLN A C 1
ATOM 1045 O O . GLN A 1 120 ? -9.880 2.446 8.770 1.00 96.12 120 GLN A O 1
ATOM 1050 N N . LEU A 1 121 ? -9.684 0.208 8.911 1.00 96.75 121 LEU A N 1
ATOM 1051 C CA . LEU A 1 121 ? -9.717 -0.034 7.471 1.00 96.75 121 LEU A CA 1
ATOM 1052 C C . LEU A 1 121 ? -11.029 0.473 6.871 1.00 96.75 121 LEU A C 1
ATOM 1054 O O . LEU A 1 121 ? -11.001 1.231 5.907 1.00 96.75 121 LEU A O 1
ATOM 1058 N N . HIS A 1 122 ? -12.164 0.109 7.473 1.00 96.56 122 HIS A N 1
ATOM 1059 C CA . HIS A 1 122 ? -13.471 0.562 7.015 1.00 96.56 122 HIS A CA 1
ATOM 1060 C C . HIS A 1 122 ? -13.589 2.090 7.050 1.00 96.56 122 HIS A C 1
ATOM 1062 O O . HIS A 1 122 ? -13.982 2.686 6.055 1.00 96.56 122 HIS A O 1
ATOM 1068 N N . ALA A 1 123 ? -13.172 2.737 8.144 1.00 95.50 123 ALA A N 1
ATOM 1069 C CA . ALA A 1 123 ? -13.202 4.195 8.250 1.00 95.50 123 ALA A CA 1
ATOM 1070 C C . ALA A 1 123 ? -12.360 4.886 7.162 1.00 95.50 123 ALA A C 1
ATOM 1072 O O . ALA A 1 123 ? -12.782 5.903 6.615 1.00 95.50 123 ALA A O 1
ATOM 1073 N N . ILE A 1 124 ? -11.185 4.337 6.832 1.00 95.19 124 ILE A N 1
ATOM 1074 C CA . ILE A 1 124 ? -10.325 4.877 5.770 1.00 95.19 124 ILE A CA 1
ATOM 1075 C C . ILE A 1 124 ? -11.010 4.739 4.410 1.00 95.19 124 ILE A C 1
ATOM 1077 O O . ILE A 1 124 ? -11.105 5.723 3.686 1.00 95.19 124 ILE A O 1
ATOM 1081 N N . LEU A 1 125 ? -11.506 3.546 4.070 1.00 94.94 125 LEU A N 1
ATOM 1082 C CA . LEU A 1 125 ? -12.128 3.285 2.767 1.00 94.94 125 LEU A CA 1
ATOM 1083 C C . LEU A 1 125 ? -13.423 4.084 2.562 1.00 94.94 125 LEU A C 1
ATOM 1085 O O . LEU A 1 125 ? -13.659 4.585 1.465 1.00 94.94 125 LEU A O 1
ATOM 1089 N N . THR A 1 126 ? -14.232 4.255 3.612 1.00 94.69 126 THR A N 1
ATOM 1090 C CA . THR A 1 126 ? -15.419 5.121 3.570 1.00 94.69 126 THR A CA 1
ATOM 1091 C C . THR A 1 126 ? -15.023 6.566 3.281 1.00 94.69 126 THR A C 1
ATOM 1093 O O . THR A 1 126 ? -15.563 7.174 2.364 1.00 94.69 126 THR A O 1
ATOM 1096 N N . HIS A 1 127 ? -14.021 7.096 3.991 1.00 92.69 127 HIS A N 1
ATOM 1097 C CA . HIS A 1 127 ? -13.537 8.459 3.759 1.00 92.69 127 HIS A CA 1
ATOM 1098 C C . HIS A 1 127 ? -12.986 8.647 2.342 1.00 92.69 127 HIS A C 1
ATOM 1100 O O . HIS A 1 127 ? -13.277 9.655 1.707 1.00 92.69 127 HIS A O 1
ATOM 1106 N N . LEU A 1 128 ? -12.216 7.679 1.834 1.00 91.75 128 LEU A N 1
ATOM 1107 C CA . LEU A 1 128 ? -11.706 7.690 0.458 1.00 91.75 128 LEU A CA 1
ATOM 1108 C C . LEU A 1 128 ? -12.852 7.715 -0.558 1.00 91.75 128 LEU A C 1
ATOM 1110 O O . LEU A 1 128 ? -12.853 8.542 -1.458 1.00 91.75 128 LEU A O 1
ATOM 1114 N N . SER A 1 129 ? -13.870 6.875 -0.370 1.00 89.12 129 SER A N 1
ATOM 1115 C CA . SER A 1 129 ? -15.029 6.824 -1.270 1.00 89.12 129 SER A CA 1
ATOM 1116 C C . SER A 1 129 ? -15.824 8.137 -1.295 1.00 89.12 129 SER A C 1
ATOM 1118 O O . SER A 1 129 ? -16.419 8.478 -2.313 1.00 89.12 129 SER A O 1
ATOM 1120 N N . GLU A 1 130 ? -15.847 8.872 -0.182 1.00 88.06 130 GLU A N 1
ATOM 1121 C CA . GLU A 1 130 ? -16.579 10.135 -0.055 1.00 88.06 130 GLU A CA 1
ATOM 1122 C C . GLU A 1 130 ? -15.759 11.356 -0.501 1.00 88.06 130 GLU A C 1
ATOM 1124 O O . GLU A 1 130 ? -16.330 12.314 -1.019 1.00 88.06 130 GLU A O 1
ATOM 1129 N N . ASN A 1 131 ? -14.437 11.344 -0.293 1.00 80.81 131 ASN A N 1
ATOM 1130 C CA . ASN A 1 131 ? -13.583 12.531 -0.381 1.00 80.81 131 ASN A CA 1
ATOM 1131 C C . ASN A 1 131 ? -12.173 12.235 -0.940 1.00 80.81 131 ASN A C 1
ATOM 1133 O O . ASN A 1 131 ? -11.191 12.778 -0.437 1.00 80.81 131 ASN A O 1
ATOM 1137 N N . ASP A 1 132 ? -12.025 11.407 -1.981 1.00 68.94 132 ASP A N 1
ATOM 1138 C CA . ASP A 1 132 ? -10.692 11.000 -2.477 1.00 68.94 132 ASP A CA 1
ATOM 1139 C C . ASP A 1 132 ? -9.792 12.165 -2.955 1.00 68.94 132 ASP A C 1
ATOM 1141 O O . ASP A 1 132 ? -8.580 12.023 -3.055 1.00 68.94 132 ASP A O 1
ATOM 1145 N N . THR A 1 133 ? -10.318 13.365 -3.207 1.00 65.69 133 THR A N 1
ATOM 1146 C CA . THR A 1 133 ? -9.515 14.532 -3.634 1.00 65.69 133 THR A CA 1
ATOM 1147 C C . THR A 1 133 ? -9.153 15.507 -2.508 1.00 65.69 133 THR A C 1
ATOM 1149 O O . THR A 1 133 ? -8.690 16.612 -2.783 1.00 65.69 133 THR A O 1
ATOM 1152 N N . ASP A 1 134 ? -9.402 15.157 -1.246 1.00 67.75 134 ASP A N 1
A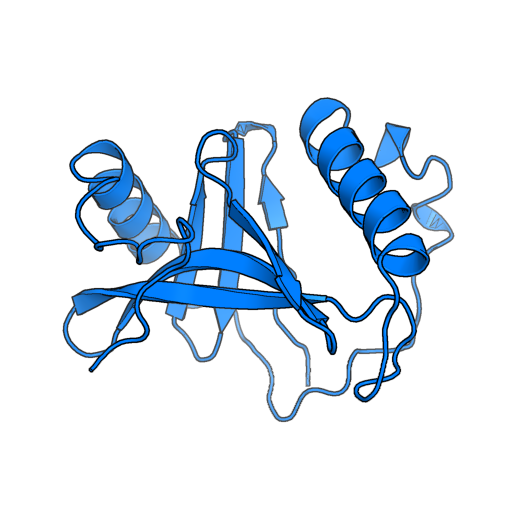TOM 1153 C CA . ASP A 1 134 ? -9.292 16.068 -0.096 1.00 67.75 134 ASP A CA 1
ATOM 1154 C C . ASP A 1 134 ? -7.865 16.478 0.293 1.00 67.75 134 ASP A C 1
ATOM 1156 O O . ASP A 1 134 ? -7.688 17.523 0.925 1.00 67.75 134 ASP A O 1
ATOM 1160 N N . ILE A 1 135 ? -6.845 15.706 -0.090 1.00 66.81 135 ILE A N 1
ATOM 1161 C CA . ILE A 1 135 ? -5.453 16.089 0.148 1.00 66.81 135 ILE A CA 1
ATOM 1162 C C . ILE A 1 135 ? -4.857 16.689 -1.131 1.00 66.81 135 ILE A C 1
ATOM 1164 O O . ILE A 1 135 ? -4.696 15.962 -2.117 1.00 66.81 135 ILE A O 1
ATOM 1168 N N . PRO A 1 136 ? -4.496 17.989 -1.127 1.00 67.69 136 PRO A N 1
ATOM 1169 C CA . PRO A 1 136 ? -3.945 18.646 -2.298 1.00 67.69 136 PRO A CA 1
ATOM 1170 C C . PRO A 1 136 ? -2.647 17.980 -2.755 1.00 67.69 136 PRO A C 1
ATOM 1172 O O . PRO A 1 136 ? -1.820 17.511 -1.967 1.00 67.69 136 PRO A O 1
ATOM 1175 N N . LEU A 1 137 ? -2.497 17.949 -4.070 1.00 71.94 137 LEU A N 1
ATOM 1176 C CA . LEU A 1 137 ? -1.292 17.516 -4.748 1.00 71.94 137 LEU A CA 1
ATOM 1177 C C . LEU A 1 137 ? -0.526 18.761 -5.190 1.00 71.94 137 LEU A C 1
ATOM 1179 O O . LEU A 1 137 ? -1.117 19.811 -5.453 1.00 71.94 137 LEU A O 1
ATOM 1183 N N . ASP A 1 138 ? 0.791 18.657 -5.249 1.00 72.81 138 ASP A N 1
ATOM 1184 C CA . ASP A 1 138 ? 1.631 19.681 -5.831 1.00 72.81 138 ASP A CA 1
ATOM 1185 C C . ASP A 1 138 ? 1.484 19.716 -7.364 1.00 72.81 138 ASP A C 1
ATOM 1187 O O . ASP A 1 138 ? 0.756 18.942 -7.990 1.00 72.81 138 ASP A O 1
ATOM 1191 N N . LYS A 1 139 ? 2.187 20.666 -7.980 1.00 73.25 139 LYS A N 1
ATOM 1192 C CA . LYS A 1 139 ? 2.212 20.886 -9.434 1.00 73.25 139 LYS A CA 1
ATOM 1193 C C . LYS A 1 139 ? 2.686 19.671 -10.245 1.00 73.25 139 LYS A C 1
ATOM 1195 O O . LYS A 1 139 ? 2.385 19.602 -11.432 1.00 73.25 139 LYS A O 1
ATOM 1200 N N . ASP A 1 140 ? 3.400 18.746 -9.611 1.00 73.62 140 ASP A N 1
ATOM 1201 C CA . ASP A 1 140 ? 3.941 17.534 -10.219 1.00 73.62 140 ASP A CA 1
ATOM 1202 C C . ASP A 1 140 ? 3.044 16.317 -9.899 1.00 73.62 140 ASP A C 1
ATOM 1204 O O . ASP A 1 140 ? 3.414 15.170 -10.152 1.00 73.62 140 ASP A O 1
ATOM 1208 N N . ASN A 1 141 ? 1.826 16.570 -9.391 1.00 68.94 141 ASN A N 1
ATOM 1209 C CA . ASN A 1 141 ? 0.818 15.578 -9.013 1.00 68.94 141 ASN A CA 1
ATOM 1210 C C . ASN A 1 141 ? 1.281 14.658 -7.862 1.00 68.94 141 ASN A C 1
ATOM 1212 O O . ASN A 1 141 ? 0.764 13.546 -7.698 1.00 68.94 141 ASN A O 1
ATOM 1216 N N . LEU A 1 142 ? 2.243 15.128 -7.058 1.00 68.69 142 LEU A N 1
ATOM 1217 C CA . LEU A 1 142 ? 2.753 14.458 -5.867 1.00 68.69 142 LEU A CA 1
ATOM 1218 C C . LEU A 1 142 ? 2.060 15.006 -4.606 1.00 68.69 142 LEU A C 1
ATOM 1220 O O . LEU A 1 142 ? 1.677 16.169 -4.561 1.00 68.69 142 LEU A O 1
ATOM 1224 N N . PRO A 1 143 ? 1.892 14.207 -3.545 1.00 64.00 143 PRO A N 1
ATOM 1225 C CA . PRO A 1 143 ? 1.439 14.674 -2.246 1.00 64.00 143 PRO A CA 1
ATOM 1226 C C . PRO A 1 143 ? 2.248 15.860 -1.747 1.00 64.00 143 PRO A C 1
ATOM 1228 O O . PRO A 1 143 ? 3.466 15.754 -1.587 1.00 64.00 143 PRO A O 1
ATOM 1231 N N . THR A 1 144 ? 1.575 16.950 -1.384 1.00 63.47 144 THR A N 1
ATOM 1232 C CA . THR A 1 144 ? 2.231 17.944 -0.538 1.00 63.47 144 THR A CA 1
ATOM 1233 C C . THR A 1 144 ? 2.505 17.297 0.823 1.00 63.47 144 THR A C 1
ATOM 1235 O O . THR A 1 144 ? 1.561 16.779 1.433 1.00 63.47 144 THR A O 1
ATOM 1238 N N . PRO A 1 145 ? 3.760 17.269 1.312 1.00 50.62 145 PRO A N 1
ATOM 1239 C CA . PRO A 1 145 ? 4.042 16.763 2.647 1.00 50.62 145 PRO A CA 1
ATOM 1240 C C . PRO A 1 145 ? 3.231 17.558 3.682 1.00 50.62 145 PRO A C 1
ATOM 1242 O O . PRO A 1 145 ? 2.982 18.748 3.466 1.00 50.62 145 PRO A O 1
ATOM 1245 N N . PRO A 1 146 ? 2.802 16.927 4.789 1.00 46.50 146 PRO A N 1
ATOM 1246 C CA . PRO A 1 146 ? 2.155 17.658 5.870 1.00 46.50 146 PRO A CA 1
ATOM 1247 C C . PRO A 1 146 ? 3.054 18.811 6.330 1.00 46.50 146 PRO A C 1
ATOM 1249 O O . PRO A 1 146 ? 4.263 18.619 6.485 1.00 46.50 146 PRO A O 1
ATOM 1252 N N . ALA A 1 147 ? 2.450 19.993 6.488 1.00 42.44 147 ALA A N 1
ATOM 1253 C CA . ALA A 1 147 ? 3.106 21.203 6.983 1.00 42.44 147 ALA A CA 1
ATOM 1254 C C . ALA A 1 147 ? 3.650 21.034 8.410 1.00 42.44 147 ALA A C 1
ATOM 1256 O O . ALA A 1 147 ? 3.022 20.294 9.206 1.00 42.44 147 ALA A O 1
#

Sequence (147 aa):
KRQAPMVFDRDKQIVYLWYKGKVRAQHFQDLRVYEDFQMMRIQIRGFDKHNNMQWANFMVQPRHNPYYNGSDAYEPVLAFICQFMEYGREHVMPQHEQWQTDDKPFAFFDDEKPKDFEQQLHAILTHLSENDTDIPLDKDNLPTPPA

pLDDT: mean 82.39, std 11.93, range [42.44, 96.75]

Foldseek 3Di:
DAAWDFDCDLVQQKTWTFDPQAIWIDHVVLWDWDDDQFWIWIWTWFQDPVRDIFIDTDTDGQVPGRHGDDVVSVVVVVVLVVCCNVPNDCVSPVPVVVPDDPDHPDDPDDRDQHPCNVVRVVVRVVCCVVCVCVFDAPPVRHGDHDD

Secondary structure (DSSP, 8-state):
--PPPPEEETTTTEEEEEETTEEEEEEGGG-EEEE-SS-EEEEEEEE-TTS-EEEEEEEE-TTS-SS---HHHHHHHHHHHHHHHHH-HHHH-TTTTT---S-----SS--PPPTTHHHHHHHHHHHHHHHTT-S-B-TTSPBPPP-

Radius of gyration: 15.88 Å; chains: 1; bounding box: 39×43×33 Å